Protein AF-A0A2M8AQP6-F1 (afdb_monomer)

Structure (mmCIF, N/CA/C/O backbone):
data_AF-A0A2M8AQP6-F1
#
_entry.id   AF-A0A2M8AQP6-F1
#
loop_
_atom_site.group_PDB
_atom_site.id
_atom_site.type_symbol
_atom_site.label_atom_id
_atom_site.label_alt_id
_atom_site.label_comp_id
_atom_site.label_asym_id
_atom_site.label_entity_id
_atom_site.label_seq_id
_atom_site.pdbx_PDB_ins_code
_atom_site.Cartn_x
_atom_site.Cartn_y
_atom_site.Cartn_z
_atom_site.occupancy
_atom_site.B_iso_or_equiv
_atom_site.auth_seq_id
_atom_site.auth_comp_id
_atom_site.auth_asym_id
_atom_site.auth_atom_id
_atom_site.pdbx_PDB_model_num
ATOM 1 N N . MET A 1 1 ? 28.432 1.528 -40.336 1.00 73.19 1 MET A N 1
ATOM 2 C CA . MET A 1 1 ? 29.053 2.826 -39.977 1.00 73.19 1 MET A CA 1
ATOM 3 C C . MET A 1 1 ? 28.957 3.057 -38.467 1.00 73.19 1 MET A C 1
ATOM 5 O O . MET A 1 1 ? 28.093 2.453 -37.845 1.00 73.19 1 MET A O 1
ATOM 9 N N . LYS A 1 2 ? 29.854 3.857 -37.868 1.00 88.00 2 LYS A N 1
ATOM 10 C CA . LYS A 1 2 ? 29.991 4.030 -36.402 1.00 88.00 2 LYS A CA 1
ATOM 11 C C . LYS A 1 2 ? 28.722 4.577 -35.720 1.00 88.00 2 LYS A C 1
ATOM 13 O O . LYS A 1 2 ? 28.343 4.057 -34.681 1.00 88.00 2 LYS A O 1
ATOM 18 N N . TRP A 1 3 ? 28.027 5.516 -36.361 1.00 84.44 3 TRP A N 1
ATOM 19 C CA . TRP A 1 3 ? 26.838 6.186 -35.817 1.00 84.44 3 TRP A CA 1
ATOM 20 C C . TRP A 1 3 ? 25.640 5.261 -35.555 1.00 84.44 3 TRP A C 1
ATOM 22 O O . TRP A 1 3 ? 24.963 5.435 -34.552 1.00 84.44 3 TRP A O 1
ATOM 32 N N . LEU A 1 4 ? 25.415 4.240 -36.394 1.00 88.12 4 LEU A N 1
ATOM 33 C CA . LEU A 1 4 ? 24.313 3.283 -36.197 1.00 88.12 4 LEU A CA 1
ATOM 34 C C . LEU A 1 4 ? 24.470 2.500 -34.886 1.00 88.12 4 LEU A C 1
ATOM 36 O O . LEU A 1 4 ? 23.490 2.221 -34.208 1.00 88.12 4 LEU A O 1
ATOM 40 N N . ARG A 1 5 ? 25.713 2.179 -34.503 1.00 86.94 5 ARG A N 1
ATOM 41 C CA . ARG 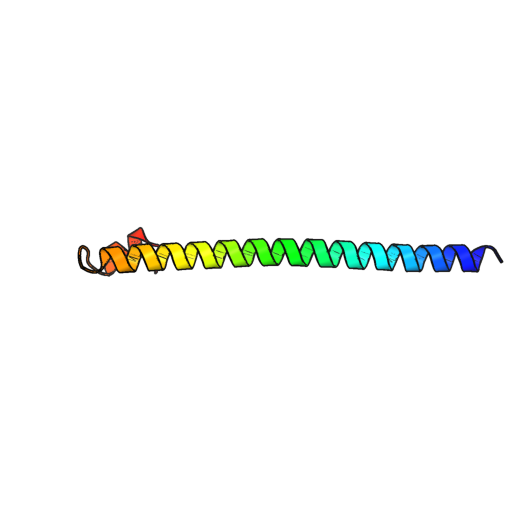A 1 5 ? 25.998 1.481 -33.240 1.00 86.94 5 ARG A CA 1
ATOM 42 C C . ARG A 1 5 ? 25.819 2.388 -32.028 1.00 86.94 5 ARG A C 1
ATOM 44 O O . ARG A 1 5 ? 25.370 1.921 -30.985 1.00 86.94 5 ARG A O 1
ATOM 51 N N . ASP A 1 6 ? 26.180 3.661 -32.163 1.00 93.38 6 ASP A N 1
ATOM 52 C CA . ASP A 1 6 ? 26.026 4.647 -31.093 1.00 93.38 6 ASP A CA 1
ATOM 53 C C . ASP A 1 6 ? 24.531 4.931 -30.832 1.00 93.38 6 ASP A C 1
ATOM 55 O O . ASP A 1 6 ? 24.103 4.995 -29.679 1.00 93.38 6 ASP A O 1
ATOM 59 N N . GLU A 1 7 ? 23.721 5.005 -31.894 1.00 93.94 7 GLU A N 1
ATOM 60 C CA . GLU A 1 7 ? 22.260 5.132 -31.823 1.00 93.94 7 GLU A CA 1
ATOM 61 C C . GLU A 1 7 ? 21.600 3.895 -31.193 1.00 93.94 7 GLU A C 1
ATOM 63 O O . GLU A 1 7 ? 20.822 4.018 -30.244 1.00 93.94 7 GLU A O 1
ATOM 68 N N . GLU A 1 8 ? 21.978 2.692 -31.633 1.00 93.19 8 GLU A N 1
ATOM 69 C CA . GLU A 1 8 ? 21.482 1.435 -31.062 1.00 93.19 8 GLU A CA 1
ATOM 70 C C . GLU A 1 8 ? 21.837 1.302 -29.568 1.00 93.19 8 GLU A C 1
ATOM 72 O O . GLU A 1 8 ? 21.000 0.915 -28.744 1.00 93.19 8 GLU A O 1
ATOM 77 N N . MET A 1 9 ? 23.057 1.692 -29.172 1.00 94.00 9 MET A N 1
ATOM 78 C CA . MET A 1 9 ? 23.450 1.737 -27.760 1.00 94.00 9 MET A CA 1
ATOM 79 C C . MET A 1 9 ? 22.620 2.731 -26.949 1.00 94.00 9 MET A C 1
ATOM 81 O O . MET A 1 9 ? 22.271 2.437 -25.797 1.00 94.00 9 MET A O 1
ATOM 85 N N . ALA A 1 10 ? 22.325 3.905 -27.510 1.00 96.31 10 ALA A N 1
ATOM 86 C CA . ALA A 1 10 ? 21.534 4.925 -26.837 1.00 96.31 10 ALA A CA 1
ATOM 87 C C . ALA A 1 10 ? 20.109 4.424 -26.565 1.00 96.31 10 ALA A C 1
ATOM 89 O O . ALA A 1 10 ? 19.640 4.525 -25.427 1.00 96.31 10 ALA A O 1
ATOM 90 N N . ILE A 1 11 ? 19.471 3.801 -27.563 1.00 96.38 11 ILE A N 1
ATOM 91 C CA . ILE A 1 11 ? 18.132 3.207 -27.442 1.00 96.38 11 ILE A CA 1
ATOM 92 C C . ILE A 1 11 ? 18.132 2.114 -26.371 1.00 96.38 11 ILE A C 1
ATOM 94 O O . ILE A 1 11 ? 17.398 2.210 -25.387 1.00 96.38 11 ILE A O 1
ATOM 98 N N . LYS A 1 12 ? 19.047 1.144 -26.467 1.00 96.81 12 LYS A N 1
ATOM 99 C CA . LYS A 1 12 ? 19.153 0.038 -25.502 1.00 96.81 12 LYS A CA 1
ATOM 100 C C . LYS A 1 12 ? 19.390 0.521 -24.070 1.00 96.81 12 LYS A C 1
ATOM 102 O O . LYS A 1 12 ? 18.912 -0.065 -23.097 1.00 96.81 12 LYS A O 1
ATOM 107 N N . THR A 1 13 ? 20.159 1.596 -23.915 1.00 96.94 13 THR A N 1
ATOM 108 C CA . THR A 1 13 ? 20.408 2.212 -22.607 1.00 96.94 13 THR A CA 1
ATOM 109 C C . THR A 1 13 ? 19.164 2.920 -22.078 1.00 96.94 13 THR A C 1
ATOM 111 O O . THR A 1 13 ? 18.880 2.830 -20.881 1.00 96.94 13 THR A O 1
ATOM 114 N N . ALA A 1 14 ? 18.421 3.614 -22.941 1.00 97.88 14 ALA A N 1
ATOM 115 C CA . ALA A 1 14 ? 17.168 4.263 -22.579 1.00 97.88 14 ALA A CA 1
ATOM 116 C C . ALA A 1 14 ? 16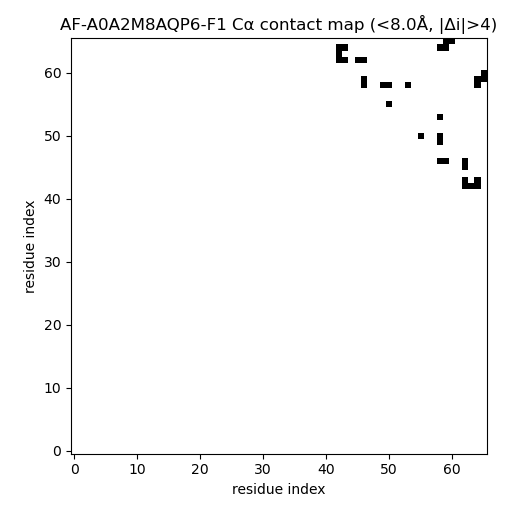.112 3.239 -22.136 1.00 97.88 14 ALA A C 1
ATOM 118 O O . ALA A 1 14 ? 15.524 3.418 -21.069 1.00 97.88 14 ALA A O 1
ATOM 119 N N . GLU A 1 15 ? 15.954 2.137 -22.872 1.00 97.88 15 GLU A N 1
ATOM 120 C CA . GLU A 1 15 ? 15.031 1.043 -22.541 1.00 97.88 15 GLU A CA 1
ATOM 121 C C . GLU A 1 15 ? 15.349 0.428 -21.177 1.00 97.88 15 GLU A C 1
ATOM 123 O O . GLU A 1 15 ? 14.502 0.432 -20.284 1.00 97.88 15 GLU A O 1
ATOM 128 N N . ARG A 1 16 ? 16.607 0.023 -20.952 1.00 97.81 16 ARG A N 1
ATOM 129 C CA . ARG A 1 16 ? 17.057 -0.530 -19.660 1.00 97.81 16 ARG A CA 1
ATOM 130 C C . ARG A 1 16 ? 16.833 0.433 -18.497 1.00 97.81 16 ARG A C 1
ATOM 132 O O . ARG A 1 16 ? 16.507 0.023 -17.383 1.00 97.81 16 ARG A O 1
ATOM 139 N N . ARG A 1 17 ? 17.045 1.734 -18.723 1.00 97.75 17 ARG A N 1
ATOM 140 C CA . ARG A 1 17 ? 16.772 2.765 -17.710 1.00 97.75 17 ARG A CA 1
ATOM 141 C C . ARG A 1 17 ? 15.275 2.905 -17.458 1.00 97.75 17 ARG A C 1
ATOM 143 O O . ARG A 1 17 ? 14.893 3.094 -16.304 1.00 97.75 17 ARG A O 1
ATOM 150 N N . GLY A 1 18 ? 14.456 2.837 -18.503 1.00 98.44 18 GLY A N 1
ATOM 151 C CA . GLY A 1 18 ? 12.999 2.852 -18.420 1.00 98.44 18 GLY A CA 1
ATOM 152 C C . GLY A 1 18 ? 12.475 1.685 -17.591 1.00 98.44 18 GLY A C 1
ATOM 153 O O . GLY A 1 18 ? 11.788 1.913 -16.599 1.00 98.44 18 GLY A O 1
ATOM 154 N N . GLU A 1 19 ? 12.897 0.468 -17.926 1.00 98.44 19 GLU A N 1
ATOM 155 C CA . GLU A 1 19 ? 12.543 -0.767 -17.222 1.00 98.44 19 GLU A CA 1
ATOM 156 C C . GLU A 1 19 ? 12.925 -0.698 -15.738 1.00 98.44 19 GLU A C 1
ATOM 158 O O . GLU A 1 19 ? 12.060 -0.799 -14.868 1.00 98.44 19 GLU A O 1
ATOM 163 N N . ARG A 1 20 ? 14.190 -0.375 -15.431 1.00 98.19 20 ARG A N 1
ATOM 164 C CA . ARG A 1 20 ? 14.668 -0.259 -14.043 1.00 98.19 20 ARG A CA 1
ATOM 165 C C . ARG A 1 20 ? 13.901 0.797 -13.243 1.00 98.19 20 ARG A C 1
ATOM 167 O O . ARG A 1 20 ? 13.643 0.622 -12.053 1.00 98.19 20 ARG A O 1
ATOM 174 N N . ARG A 1 21 ? 13.553 1.928 -13.868 1.00 98.19 21 ARG A N 1
ATOM 175 C CA . ARG A 1 21 ? 12.738 2.972 -13.223 1.00 98.19 21 ARG A CA 1
ATOM 176 C C . ARG A 1 21 ? 11.307 2.495 -12.995 1.00 98.19 21 ARG A C 1
ATOM 178 O O . ARG A 1 21 ? 10.746 2.814 -11.949 1.00 98.19 21 ARG A O 1
ATOM 185 N N . GLY A 1 22 ? 10.734 1.768 -13.950 1.00 98.56 22 GLY A N 1
ATOM 186 C CA . GLY A 1 22 ? 9.409 1.164 -13.847 1.00 98.56 22 GLY A CA 1
ATOM 187 C C . GLY A 1 22 ? 9.332 0.186 -12.681 1.00 98.56 22 GLY A C 1
ATOM 188 O O . GLY A 1 22 ? 8.499 0.368 -11.796 1.00 98.56 22 GLY A O 1
ATOM 189 N N . GLU A 1 23 ? 10.265 -0.764 -12.619 1.00 98.56 23 GLU A N 1
ATOM 190 C CA . GLU A 1 23 ? 10.354 -1.758 -11.546 1.00 98.56 23 GLU A CA 1
ATOM 191 C C . GLU A 1 23 ? 10.512 -1.094 -10.173 1.00 98.56 23 GLU A C 1
ATOM 193 O O . GLU A 1 23 ? 9.741 -1.371 -9.252 1.00 98.56 23 GLU A O 1
ATOM 198 N N . LYS A 1 24 ? 11.450 -0.143 -10.045 1.00 98.38 24 LYS A N 1
ATOM 199 C CA . LYS A 1 24 ? 11.669 0.587 -8.789 1.00 98.38 24 LYS A CA 1
ATOM 200 C C . LYS A 1 24 ? 10.398 1.301 -8.322 1.00 98.38 24 LYS A C 1
ATOM 202 O O . LYS A 1 24 ? 10.003 1.155 -7.169 1.00 98.38 24 LYS A O 1
ATOM 207 N N . ARG A 1 25 ? 9.735 2.039 -9.219 1.00 98.19 25 ARG A N 1
ATOM 208 C CA . ARG A 1 25 ? 8.491 2.759 -8.899 1.00 98.19 25 ARG A CA 1
ATOM 209 C C . ARG A 1 25 ? 7.357 1.802 -8.542 1.00 98.19 25 ARG A C 1
ATOM 211 O O . ARG A 1 25 ? 6.605 2.092 -7.618 1.00 98.19 25 ARG A O 1
ATOM 218 N N . GLY A 1 26 ? 7.225 0.691 -9.266 1.00 98.62 26 GLY A N 1
ATOM 219 C CA . GLY A 1 26 ? 6.218 -0.333 -8.992 1.00 98.62 26 GLY A CA 1
ATOM 220 C C . GLY A 1 26 ? 6.402 -0.939 -7.605 1.00 98.62 26 GLY A C 1
ATOM 221 O O . GLY A 1 26 ? 5.461 -0.968 -6.816 1.00 98.62 26 GLY A O 1
ATOM 222 N N . ARG A 1 27 ? 7.638 -1.319 -7.264 1.00 98.56 27 ARG A N 1
ATOM 223 C CA . ARG A 1 27 ? 7.980 -1.867 -5.948 1.00 98.56 27 ARG A CA 1
ATOM 224 C C . ARG A 1 27 ? 7.740 -0.867 -4.818 1.00 98.56 27 ARG A C 1
ATOM 226 O O . ARG A 1 27 ? 7.137 -1.230 -3.815 1.00 98.56 27 ARG A O 1
ATOM 233 N N . GLU A 1 28 ? 8.174 0.384 -4.974 1.00 98.44 28 GLU A N 1
ATOM 234 C CA . GLU A 1 28 ? 7.952 1.434 -3.968 1.00 98.44 28 GLU A CA 1
ATOM 235 C C . GLU A 1 28 ? 6.458 1.690 -3.724 1.00 98.44 28 GLU A C 1
ATOM 237 O O . GLU A 1 28 ? 6.029 1.774 -2.571 1.00 98.44 28 GLU A O 1
ATOM 242 N N . LYS A 1 29 ? 5.650 1.762 -4.792 1.00 98.38 29 LYS A N 1
ATOM 243 C CA . LYS A 1 29 ? 4.192 1.910 -4.680 1.00 98.38 29 LYS A CA 1
ATOM 244 C C . LYS A 1 29 ? 3.551 0.707 -3.995 1.00 98.38 29 LYS A C 1
ATOM 246 O O . LYS A 1 29 ? 2.813 0.900 -3.036 1.00 98.38 29 LYS A O 1
ATOM 251 N N . GLY A 1 30 ? 3.890 -0.508 -4.426 1.00 98.69 30 GLY A N 1
ATOM 252 C CA . GLY A 1 30 ? 3.344 -1.737 -3.851 1.00 98.69 30 GLY A CA 1
ATOM 253 C C . GLY A 1 30 ? 3.663 -1.890 -2.362 1.00 98.69 30 GLY A C 1
ATOM 254 O O . GLY A 1 30 ? 2.780 -2.225 -1.580 1.00 98.69 30 GLY A O 1
ATOM 255 N N . ILE A 1 31 ? 4.892 -1.567 -1.939 1.00 98.62 31 ILE A N 1
ATOM 256 C CA . ILE A 1 31 ? 5.266 -1.573 -0.514 1.00 98.62 31 ILE A CA 1
ATOM 257 C C . ILE A 1 31 ? 4.432 -0.552 0.266 1.00 98.62 31 ILE A C 1
ATOM 259 O O . ILE A 1 31 ? 3.888 -0.877 1.318 1.00 98.62 31 ILE A O 1
ATOM 263 N N . LYS A 1 32 ? 4.303 0.677 -0.247 1.00 98.56 32 LYS A N 1
ATOM 264 C CA . LYS A 1 32 ? 3.540 1.736 0.425 1.00 98.56 32 LYS A CA 1
ATOM 265 C C . LYS A 1 32 ? 2.058 1.376 0.567 1.00 98.56 32 LYS A C 1
ATOM 267 O O . LYS A 1 32 ? 1.480 1.591 1.630 1.00 98.56 32 LYS A O 1
ATOM 272 N N . GLU A 1 33 ? 1.452 0.839 -0.487 1.00 98.38 33 GLU A N 1
ATOM 273 C CA . GLU A 1 33 ? 0.055 0.395 -0.477 1.00 98.38 33 GLU A CA 1
ATOM 274 C C . GLU A 1 33 ? -0.145 -0.801 0.458 1.00 98.38 33 GLU A C 1
ATOM 276 O O . GLU A 1 33 ? -1.069 -0.785 1.269 1.00 98.38 33 GLU A O 1
ATOM 281 N N . GLY A 1 34 ? 0.766 -1.778 0.428 1.00 98.62 34 GLY A N 1
ATOM 282 C CA . GLY A 1 34 ? 0.728 -2.943 1.311 1.00 98.62 34 GLY A CA 1
ATOM 283 C C . GLY A 1 34 ? 0.847 -2.584 2.793 1.00 98.62 34 GLY A C 1
ATOM 284 O O . GLY A 1 34 ? 0.094 -3.113 3.606 1.00 98.62 34 GLY A O 1
ATOM 285 N N . ILE A 1 35 ? 1.733 -1.647 3.154 1.00 98.56 35 ILE A N 1
ATOM 286 C CA . ILE A 1 35 ? 1.851 -1.154 4.538 1.00 98.56 35 ILE A CA 1
ATOM 287 C C . ILE A 1 35 ? 0.547 -0.484 4.976 1.00 98.56 35 ILE A C 1
ATOM 289 O O . ILE A 1 35 ? 0.017 -0.824 6.030 1.00 98.56 35 ILE A O 1
ATOM 293 N N . LYS A 1 36 ? -0.003 0.416 4.152 1.00 98.06 36 LYS A N 1
ATOM 294 C CA . LYS A 1 36 ? -1.248 1.128 4.470 1.00 98.06 36 LYS A CA 1
ATOM 295 C C . LYS A 1 36 ? -2.422 0.165 4.670 1.00 98.06 36 LYS A C 1
ATOM 297 O O . LYS A 1 36 ? -3.201 0.326 5.608 1.00 98.06 36 LYS A O 1
ATOM 302 N N . GLU A 1 37 ? -2.553 -0.827 3.794 1.00 98.25 37 GLU A N 1
ATOM 303 C CA . GLU A 1 37 ? -3.607 -1.834 3.903 1.00 98.25 37 GLU A CA 1
ATOM 304 C C . GLU A 1 37 ? -3.401 -2.724 5.137 1.00 98.25 37 GLU A C 1
ATOM 306 O O . GLU A 1 37 ? -4.346 -2.960 5.888 1.00 98.25 37 GLU A O 1
ATOM 311 N N . GLY A 1 38 ? -2.162 -3.132 5.425 1.00 98.25 38 GLY A N 1
ATOM 312 C CA . GLY A 1 38 ? -1.829 -3.894 6.629 1.00 98.25 38 GLY A CA 1
ATOM 313 C C . GLY A 1 38 ? -2.131 -3.140 7.929 1.00 98.25 38 GLY A C 1
ATOM 314 O O . GLY A 1 38 ? -2.704 -3.712 8.856 1.00 98.25 38 GLY A O 1
ATOM 315 N N . GLU A 1 39 ? -1.814 -1.845 8.000 1.00 97.88 39 GLU A N 1
ATOM 316 C CA . GLU A 1 39 ? -2.146 -0.993 9.150 1.00 97.88 39 GLU A CA 1
ATOM 317 C C . GLU A 1 39 ? -3.659 -0.871 9.349 1.00 97.88 39 GLU A C 1
ATOM 319 O O . GLU A 1 39 ? -4.150 -1.019 10.470 1.00 97.88 39 GLU A O 1
ATOM 324 N N . LYS A 1 40 ? -4.414 -0.688 8.260 1.00 97.56 40 LYS A N 1
ATOM 325 C CA . LYS A 1 40 ? -5.879 -0.652 8.299 1.00 97.56 40 LYS A CA 1
ATOM 326 C C . LYS A 1 40 ? -6.466 -1.984 8.770 1.00 97.56 40 LYS A C 1
ATOM 328 O O . LYS A 1 40 ? -7.340 -1.997 9.636 1.00 97.56 40 LYS A O 1
ATOM 333 N N . GLN A 1 41 ? -5.980 -3.107 8.244 1.00 98.25 41 GLN A N 1
ATOM 334 C CA . GLN A 1 41 ? -6.425 -4.439 8.661 1.00 98.25 41 GLN A CA 1
ATOM 335 C C . GLN A 1 41 ? -6.112 -4.702 10.134 1.00 98.25 41 GLN A C 1
ATOM 337 O O . GLN A 1 41 ? -6.964 -5.213 10.862 1.00 98.25 41 GLN A O 1
ATOM 342 N N . LYS A 1 42 ? -4.930 -4.284 10.601 1.00 98.00 42 LYS A N 1
ATOM 343 C CA . LYS A 1 42 ? -4.548 -4.358 12.013 1.00 98.00 42 LYS A CA 1
ATOM 344 C C . LYS A 1 42 ? -5.480 -3.525 12.893 1.00 98.00 42 LYS A C 1
ATOM 346 O O . LYS A 1 42 ? -5.942 -4.028 13.915 1.00 98.00 42 LYS A O 1
ATOM 351 N N . ALA A 1 43 ? -5.792 -2.291 12.499 1.00 97.94 43 ALA A N 1
ATOM 352 C CA . ALA A 1 43 ? -6.727 -1.435 13.226 1.00 97.94 43 ALA A CA 1
ATOM 353 C C . ALA A 1 43 ? -8.121 -2.077 13.334 1.00 97.94 43 ALA A C 1
ATOM 355 O O . ALA A 1 43 ? -8.694 -2.126 14.422 1.00 97.94 43 ALA A O 1
ATOM 356 N N . ILE A 1 44 ? -8.629 -2.653 12.238 1.00 9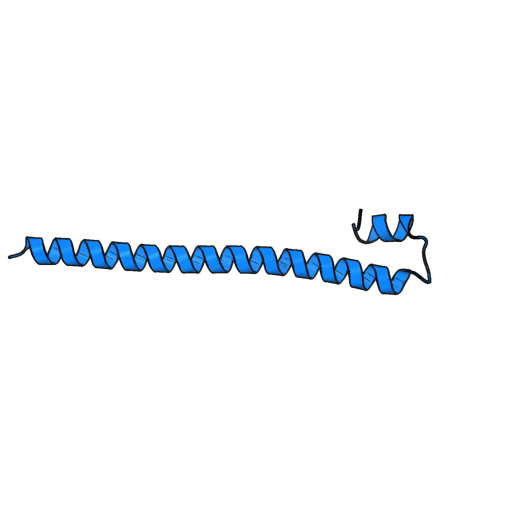7.75 44 ILE A N 1
ATOM 357 C CA . ILE A 1 44 ? -9.916 -3.367 12.212 1.00 97.75 44 ILE A CA 1
ATOM 358 C C . ILE A 1 44 ? -9.885 -4.613 13.106 1.00 97.75 44 ILE A C 1
ATOM 360 O O . ILE A 1 44 ? -10.848 -4.871 13.825 1.00 97.75 44 ILE A O 1
ATOM 364 N N . ALA A 1 45 ? -8.801 -5.390 13.081 1.00 98.12 45 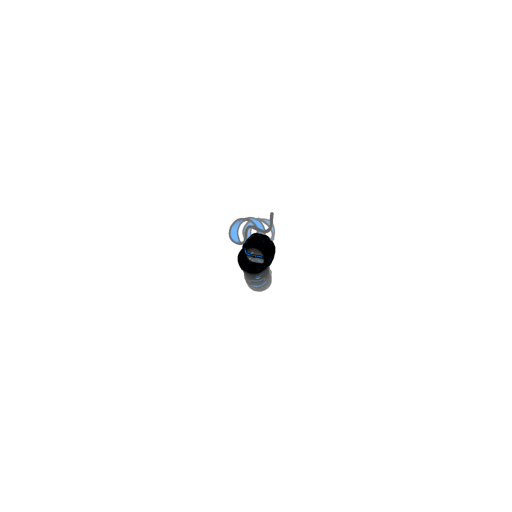ALA A N 1
ATOM 365 C CA . ALA A 1 45 ? -8.663 -6.577 13.923 1.00 98.12 45 ALA A CA 1
ATOM 366 C C . ALA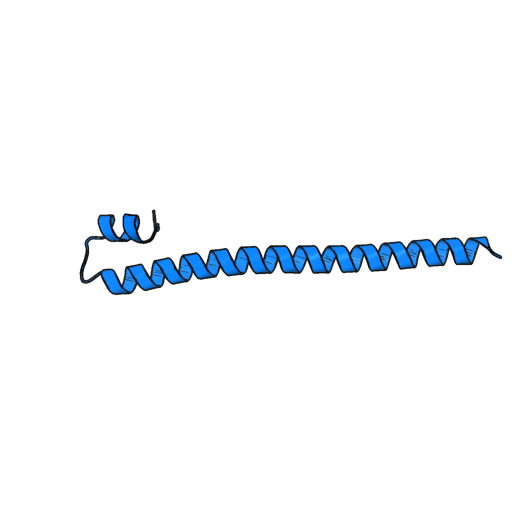 A 1 45 ? -8.674 -6.216 15.417 1.00 98.12 45 ALA A C 1
ATOM 368 O O . ALA A 1 45 ? -9.374 -6.855 16.199 1.00 98.12 45 ALA A O 1
ATOM 369 N N . ILE A 1 46 ? -7.959 -5.152 15.801 1.00 96.81 46 ILE A N 1
ATOM 370 C CA . ILE A 1 46 ? -7.984 -4.632 17.174 1.00 96.81 46 ILE A CA 1
ATOM 371 C C . ILE A 1 46 ? -9.396 -4.164 17.536 1.00 96.81 46 ILE A C 1
ATOM 373 O O . ILE A 1 46 ? -9.889 -4.527 18.598 1.00 96.81 46 ILE A O 1
ATOM 377 N N . ALA A 1 47 ? -10.066 -3.413 16.657 1.00 97.75 47 ALA A N 1
ATOM 378 C CA . ALA A 1 47 ? -11.421 -2.934 16.908 1.00 97.75 47 ALA A CA 1
ATOM 379 C C . ALA A 1 47 ? -12.396 -4.087 17.176 1.00 97.75 47 ALA A C 1
ATOM 381 O O . ALA A 1 47 ? -13.102 -4.055 18.178 1.00 97.75 47 ALA A O 1
ATOM 382 N N . LYS A 1 48 ? -12.374 -5.137 16.342 1.00 97.31 48 LYS A N 1
ATOM 383 C CA . LYS A 1 48 ? -13.226 -6.327 16.506 1.00 97.31 48 LYS A CA 1
ATOM 384 C C . LYS A 1 48 ? -13.047 -6.998 17.866 1.00 97.31 48 LYS A C 1
ATOM 386 O O . LYS A 1 48 ? -14.037 -7.354 18.488 1.00 97.31 48 LYS A O 1
ATOM 391 N N . ASN A 1 49 ? -11.807 -7.116 18.340 1.00 97.38 49 ASN A N 1
ATOM 392 C CA . ASN A 1 49 ? -11.510 -7.732 19.635 1.00 97.38 49 ASN A CA 1
ATOM 393 C C . ASN A 1 49 ? -11.949 -6.876 20.836 1.00 97.38 49 ASN A C 1
ATOM 395 O O . ASN A 1 49 ? -11.999 -7.384 21.952 1.00 97.38 49 ASN A O 1
ATOM 399 N N . LEU A 1 50 ? -12.214 -5.583 20.630 1.00 97.50 50 LEU A N 1
ATOM 400 C CA . LEU A 1 50 ? -12.572 -4.644 21.693 1.00 97.50 50 LEU A CA 1
ATOM 401 C C . LEU A 1 50 ? -14.067 -4.310 21.736 1.00 97.50 50 LEU A C 1
ATOM 403 O O . LE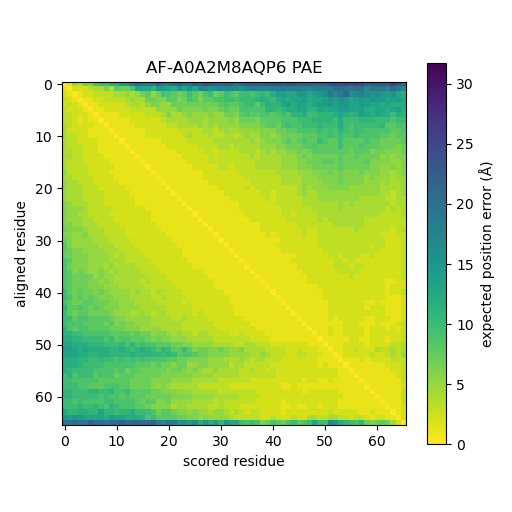U A 1 50 ? -14.485 -3.702 22.716 1.00 97.50 50 LEU A O 1
ATOM 407 N N . LEU A 1 51 ? -14.860 -4.692 20.726 1.00 96.19 51 LEU A N 1
ATOM 408 C CA . LEU A 1 51 ? -16.285 -4.330 20.614 1.00 96.19 51 LEU A CA 1
ATOM 409 C C . LEU A 1 51 ? -17.127 -4.761 21.820 1.00 96.19 51 LEU A C 1
ATOM 411 O O . LEU A 1 51 ? -18.019 -4.025 22.226 1.00 96.19 51 LEU A O 1
ATOM 415 N N . ASP A 1 52 ? -16.816 -5.910 22.415 1.00 95.50 52 ASP A N 1
ATOM 416 C CA . ASP A 1 52 ? -17.545 -6.421 23.583 1.00 95.50 52 ASP A CA 1
ATOM 417 C C . ASP A 1 52 ? -17.023 -5.847 24.915 1.00 95.50 52 ASP A C 1
ATOM 419 O O . ASP A 1 52 ? -17.568 -6.133 25.979 1.00 95.50 52 ASP A O 1
ATOM 423 N N . ILE A 1 53 ? -15.942 -5.058 24.873 1.00 97.69 53 ILE A N 1
ATOM 424 C CA . ILE A 1 53 ? -15.214 -4.570 26.055 1.00 97.69 53 ILE A CA 1
ATOM 425 C C . ILE A 1 53 ? -15.336 -3.049 26.196 1.00 97.69 53 ILE A C 1
ATOM 427 O O . ILE A 1 53 ? -15.430 -2.536 27.310 1.00 97.69 53 ILE A O 1
ATOM 431 N N . LEU A 1 54 ? -15.292 -2.315 25.083 1.00 97.12 54 LEU A N 1
ATOM 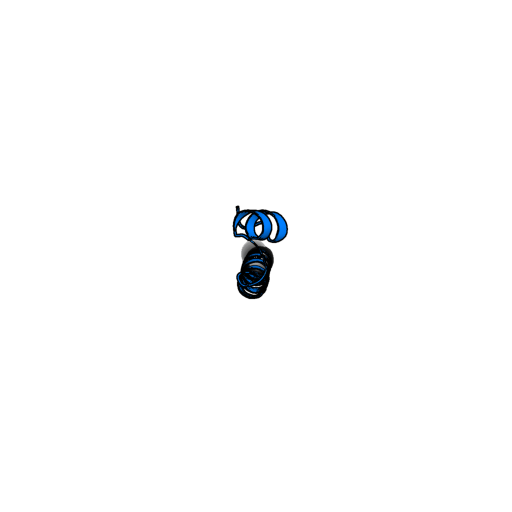432 C CA . LEU A 1 54 ? -15.214 -0.857 25.046 1.00 97.12 54 LEU A CA 1
ATOM 433 C C . LEU A 1 54 ? -16.301 -0.265 24.151 1.00 97.12 54 LEU A C 1
ATOM 435 O O . LEU A 1 54 ? -16.778 -0.891 23.210 1.00 97.12 54 LEU A O 1
ATOM 439 N N . ASP A 1 55 ? -16.646 0.994 24.407 1.00 97.06 55 ASP A N 1
ATOM 440 C CA . ASP A 1 55 ? -17.550 1.743 23.546 1.00 97.06 55 ASP A CA 1
ATOM 441 C C . ASP A 1 55 ? -16.888 2.124 22.206 1.00 97.06 55 ASP A C 1
ATOM 443 O O . ASP A 1 55 ? -15.666 2.289 22.091 1.00 97.06 55 ASP A O 1
ATOM 447 N N . ASN A 1 56 ? -17.720 2.340 21.186 1.00 95.62 56 ASN A N 1
ATOM 448 C CA . ASN A 1 56 ? -17.267 2.672 19.835 1.00 95.62 56 ASN A CA 1
ATOM 449 C C . ASN A 1 56 ? -16.409 3.949 19.765 1.00 95.62 56 ASN A C 1
ATOM 451 O O . ASN A 1 56 ? -15.498 4.016 18.935 1.00 95.62 56 ASN A O 1
ATOM 455 N N . GLN A 1 57 ? -16.658 4.960 20.613 1.00 96.69 57 GLN A N 1
ATOM 456 C CA . GLN A 1 57 ? -15.867 6.198 20.593 1.00 96.69 57 GLN A CA 1
ATOM 457 C C . GLN A 1 57 ? -14.443 5.936 21.090 1.00 96.69 57 GLN A C 1
ATOM 459 O O . GLN A 1 57 ? -13.475 6.416 20.492 1.00 96.69 57 GLN A O 1
ATOM 464 N N . THR A 1 58 ? -14.293 5.154 22.160 1.00 96.62 58 THR A N 1
ATOM 465 C CA . THR A 1 58 ? -12.983 4.751 22.685 1.00 96.62 58 THR A CA 1
ATOM 466 C C . THR A 1 58 ? -12.235 3.867 21.689 1.00 96.62 58 THR A C 1
ATOM 468 O O . THR A 1 58 ? -11.048 4.100 21.441 1.00 96.62 58 THR A O 1
ATOM 471 N N . ILE A 1 59 ? -12.918 2.904 21.062 1.00 97.31 59 ILE A N 1
ATOM 472 C CA . ILE A 1 59 ? -12.320 2.026 20.044 1.00 97.31 59 ILE A CA 1
ATOM 473 C C . ILE A 1 59 ? -11.819 2.842 18.851 1.00 97.31 59 ILE A C 1
ATOM 475 O O . ILE A 1 59 ? -10.665 2.678 18.449 1.00 97.31 59 ILE A O 1
ATOM 479 N N . SER A 1 60 ? -12.638 3.756 18.324 1.00 96.50 60 SER A N 1
ATOM 480 C CA . SER A 1 60 ? -12.261 4.646 17.218 1.00 96.50 60 SER A CA 1
ATOM 481 C C . SER A 1 60 ? -10.990 5.439 17.549 1.00 96.50 60 SER A C 1
ATOM 483 O O . SER A 1 60 ? -10.013 5.390 16.801 1.00 96.50 60 SER A O 1
ATOM 485 N N . LYS A 1 61 ? -10.929 6.056 18.739 1.00 96.31 61 LYS A N 1
ATOM 486 C CA 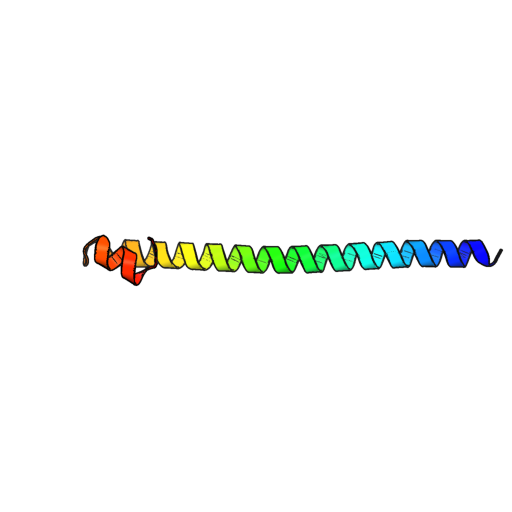. LYS A 1 61 ? -9.752 6.813 19.200 1.00 96.31 61 LYS A CA 1
ATOM 487 C C . LYS A 1 61 ? -8.492 5.955 19.346 1.00 96.31 61 LYS A C 1
ATOM 489 O O . LYS A 1 61 ? -7.401 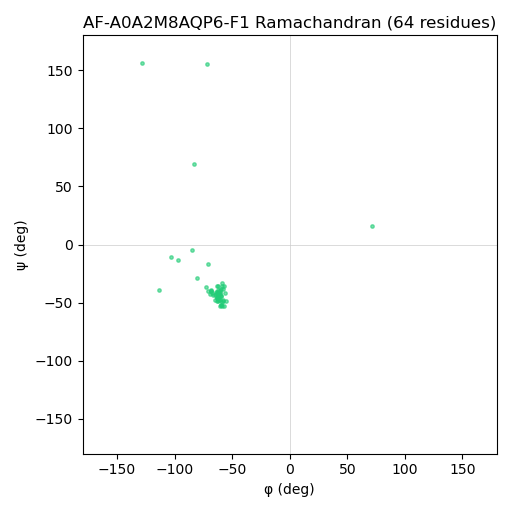6.429 19.046 1.00 96.31 61 LYS A O 1
ATOM 494 N N . LYS A 1 62 ? -8.613 4.716 19.837 1.00 94.81 62 LYS A N 1
ATOM 495 C CA . LYS A 1 62 ? -7.462 3.824 20.084 1.00 94.81 62 LYS A CA 1
ATOM 496 C C . LYS A 1 62 ? -6.950 3.130 18.825 1.00 94.81 62 LYS A C 1
ATOM 498 O O . LYS A 1 62 ? -5.766 2.817 18.754 1.00 94.81 62 LYS A O 1
ATOM 503 N N . THR A 1 63 ? -7.828 2.888 17.857 1.00 96.44 63 THR A N 1
ATOM 504 C CA . THR A 1 63 ? -7.491 2.207 16.597 1.00 96.44 63 THR A CA 1
ATOM 505 C C . THR A 1 63 ? -7.208 3.171 15.450 1.00 96.44 63 THR A C 1
ATOM 507 O O . THR A 1 63 ? -6.666 2.748 14.433 1.00 96.44 63 THR A O 1
ATOM 510 N N . GLY A 1 64 ? -7.551 4.454 15.599 1.00 95.12 64 GLY A N 1
ATOM 511 C CA . GLY A 1 64 ? -7.438 5.443 14.527 1.00 95.12 64 GLY A CA 1
ATOM 512 C C . GLY A 1 64 ? -8.475 5.251 13.415 1.00 95.12 64 GLY A C 1
ATOM 513 O O . GLY A 1 64 ? -8.309 5.798 12.329 1.00 95.12 64 GLY A O 1
ATOM 514 N N . LEU A 1 65 ? -9.531 4.469 13.667 1.00 92.56 65 LEU A N 1
ATOM 515 C CA . LEU A 1 65 ? -10.688 4.317 12.784 1.00 92.56 65 LEU A CA 1
ATOM 516 C C . LEU A 1 65 ? -11.666 5.472 13.047 1.00 92.56 65 LEU A C 1
ATOM 518 O O . LEU A 1 65 ? -12.708 5.279 13.675 1.00 92.56 65 LEU A O 1
ATOM 522 N N . THR A 1 66 ? -11.271 6.687 12.672 1.00 75.75 66 THR A N 1
ATOM 523 C CA . THR A 1 66 ? -12.111 7.900 12.718 1.00 75.75 66 THR A CA 1
ATOM 524 C C . THR A 1 66 ? -12.907 8.078 11.441 1.00 75.75 66 THR A C 1
ATOM 526 O O . THR A 1 66 ? -12.294 7.887 10.364 1.00 75.75 66 THR A O 1
#

Secondary structure (DSSP, 8-state):
-HHHHHHHHHHHHHHHHHHHHHHHHHHHHHHHHHHHHHHHHHHHHHHHHHTTTS-HHHHHHHHT--

Foldseek 3Di:
DVVVVVVVVVVVVVVVVVVVVVVVVVVVVVVVVVVVVVLVVVLVVQLVVCPVPDDPVVSCVVSVVD

Mean predicted aligned error: 4.59 Å

Radius of gyration: 24.43 Å; Cα contacts (8 Å, |Δi|>4): 17; chains: 1; bounding box: 48×16×66 Å

Organism: NCBI:txid1974546

Solvent-accessible surface area (backbone atoms only — not comparable to full-atom values): 3710 Å² total; per-residue (Å²): 116,74,64,64,55,55,51,51,50,50,51,56,50,51,51,55,50,49,50,55,50,48,52,52,51,50,52,55,49,50,52,54,51,50,50,54,51,50,53,50,52,49,27,51,54,53,40,64,76,34,59,91,78,47,56,70,69,60,40,23,69,75,44,70,64,120

Sequence (66 aa):
MKWLRDEEMAIKTAERRGERRGEKRGREKGIKEGIKEGEKQKAIAIAKNLLDILDNQTISKKTGLT

pLDDT: mean 95.9, std 4.76, range [73.19, 98.69]